Protein AF-A0A1Y3BIB4-F1 (afdb_monomer_lite)

InterPro domains:
  IPR004963 Pectinacetylesterase/NOTUM [PF03283] (4-116)
  IPR004963 Pectinacetylesterase/NOTUM [PTHR21562] (4-110)

Secondary structure (DSSP, 8-state):
-------HHHHHHSTT-GGGGGSHHHHGGG--S--EEE--TEEHHHHHHTTTTSTTS-HHHHHHHHHHHHHHHHHHTTT-SEEE--S-EES--TTSTTGGG-EETTEEHHHHHHHHHT-

Sequence (119 aa):
LWNSRVPESCAKHYPLEPWRCYFGYRLYPTLTTPLFVVQFQYDEFQLYMDGMANQAFNEMERIRYVRSLSKQMISTLTNVSAVFIPSCMAHILLTKLDWHKVSIQGITLPEAINCWEQT

pLDDT: mean 95.0, std 4.85,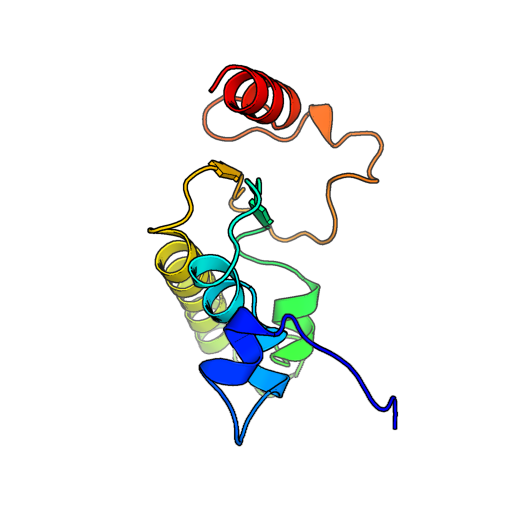 range [68.62, 98.44]

Organism: Euroglyphus maynei (NCBI:txid6958)

Foldseek 3Di:
DPPDDADPQLCVVVVPCSVLCVDCLSVVVSDPDQDAEEEELAEQVVCVVVVVVPPPDDPVRSVVVSVVSSVVVVVSCPPRPHYDYDHDHYHDQPPDPCSQVDDDPPQGPVNSVVVVVVD

Radius of gyration: 16.55 Å; chains: 1; bounding box: 45×39×42 Å

Structure (mmCIF, N/CA/C/O backbone):
data_AF-A0A1Y3BIB4-F1
#
_entry.id   AF-A0A1Y3BIB4-F1
#
loop_
_atom_site.group_PDB
_atom_site.id
_atom_site.type_symbol
_atom_site.label_atom_id
_atom_site.label_alt_id
_atom_site.label_comp_id
_atom_site.label_asym_id
_atom_site.label_entity_id
_atom_site.label_seq_id
_atom_site.pdbx_PDB_ins_code
_atom_site.Cartn_x
_atom_site.Cartn_y
_atom_site.Cartn_z
_atom_site.occupancy
_atom_site.B_iso_or_equiv
_atom_site.auth_seq_id
_atom_site.auth_comp_id
_atom_site.auth_asym_id
_atom_site.auth_atom_id
_atom_site.pdbx_PDB_model_num
ATOM 1 N N . LEU A 1 1 ? 11.590 -18.216 -13.211 1.00 80.38 1 LEU A N 1
ATOM 2 C CA . LEU A 1 1 ? 11.987 -18.798 -11.909 1.00 80.38 1 LEU A CA 1
ATOM 3 C C . LEU A 1 1 ? 10.837 -19.518 -11.194 1.00 80.38 1 LEU A C 1
ATOM 5 O O . LEU A 1 1 ? 11.060 -20.629 -10.749 1.00 80.38 1 LEU A O 1
ATOM 9 N N . TRP A 1 2 ? 9.628 -18.948 -11.088 1.00 91.38 2 TRP A N 1
ATOM 10 C CA . TRP A 1 2 ? 8.559 -19.528 -10.244 1.00 91.38 2 TRP A CA 1
ATOM 11 C C . TRP A 1 2 ? 7.373 -20.162 -10.988 1.00 91.38 2 TRP A C 1
ATOM 13 O O . TRP A 1 2 ? 6.490 -20.710 -10.341 1.00 91.38 2 TRP A O 1
ATOM 23 N N . ASN A 1 3 ? 7.336 -20.085 -12.326 1.00 90.50 3 ASN A N 1
ATOM 24 C CA . ASN A 1 3 ? 6.184 -20.499 -13.146 1.00 90.50 3 ASN A CA 1
ATOM 25 C C . ASN A 1 3 ? 4.843 -19.981 -12.581 1.00 90.50 3 ASN A C 1
ATOM 27 O O . ASN A 1 3 ? 3.883 -20.728 -12.385 1.00 90.50 3 ASN A O 1
ATOM 31 N N . SER A 1 4 ? 4.841 -18.698 -12.216 1.00 90.31 4 SER A N 1
ATOM 32 C CA . SER A 1 4 ? 3.800 -18.090 -11.401 1.00 90.31 4 SER A CA 1
ATOM 33 C C . SER A 1 4 ? 2.455 -18.036 -12.111 1.00 90.31 4 SER A C 1
ATOM 35 O O . SER A 1 4 ? 2.378 -17.816 -13.319 1.00 90.31 4 SER A O 1
ATOM 37 N N . ARG A 1 5 ? 1.386 -18.154 -11.326 1.00 94.25 5 ARG A N 1
ATOM 38 C CA . ARG A 1 5 ? 0.018 -17.891 -11.770 1.00 94.25 5 ARG A CA 1
ATOM 39 C C . ARG A 1 5 ? -0.483 -16.608 -11.124 1.00 94.25 5 ARG A C 1
ATOM 41 O O . ARG A 1 5 ? -0.180 -16.338 -9.965 1.00 94.25 5 ARG A O 1
ATOM 48 N N . VAL A 1 6 ? -1.258 -15.847 -11.881 1.00 96.75 6 VAL A N 1
ATOM 49 C CA . VAL A 1 6 ? -1.987 -14.662 -11.416 1.00 96.75 6 VAL A CA 1
ATOM 50 C C . VAL A 1 6 ? -3.484 -14.887 -11.665 1.00 96.75 6 VAL A C 1
ATOM 52 O O . VAL A 1 6 ? -3.823 -15.786 -12.443 1.00 96.75 6 VAL A O 1
ATOM 55 N N . PRO A 1 7 ? -4.390 -14.125 -11.028 1.00 97.56 7 PRO A N 1
ATOM 56 C CA . PRO A 1 7 ? -5.825 -14.267 -11.260 1.00 97.56 7 PRO A CA 1
ATOM 57 C C . PRO A 1 7 ? -6.181 -14.169 -12.745 1.00 97.56 7 PRO A C 1
ATOM 59 O O . PRO A 1 7 ? -5.717 -13.272 -13.450 1.00 97.56 7 PRO A O 1
ATOM 62 N N . GLU A 1 8 ? -7.004 -15.104 -13.220 1.00 97.19 8 GLU A N 1
ATOM 63 C CA . GLU A 1 8 ? -7.308 -15.256 -14.647 1.00 97.19 8 GLU A CA 1
ATOM 64 C C . GLU A 1 8 ? -7.981 -14.007 -15.232 1.00 97.19 8 GLU A C 1
ATOM 66 O O . GLU A 1 8 ? -7.663 -13.598 -16.349 1.00 97.19 8 GLU A O 1
ATOM 71 N N . SER A 1 9 ? -8.865 -13.363 -14.463 1.00 97.56 9 SER A N 1
ATOM 72 C CA . SER A 1 9 ? -9.520 -12.109 -14.851 1.00 97.56 9 SER A CA 1
ATOM 73 C C . SER A 1 9 ? -8.505 -11.000 -15.151 1.00 97.56 9 SER A C 1
ATOM 75 O O . SER A 1 9 ? -8.632 -10.310 -16.161 1.00 97.56 9 SER A O 1
ATOM 77 N N . CYS A 1 10 ? -7.452 -10.880 -14.338 1.00 98.12 10 CYS A N 1
ATOM 78 C CA . CYS A 1 10 ? -6.370 -9.928 -14.571 1.00 98.12 10 CYS A CA 1
ATOM 79 C C . CYS A 1 10 ? -5.450 -10.352 -15.722 1.00 98.12 10 CYS A C 1
ATOM 81 O O . CYS A 1 10 ? -5.094 -9.524 -16.562 1.00 98.12 10 CYS A O 1
ATOM 83 N N . ALA A 1 11 ? -5.106 -11.641 -15.819 1.00 97.44 11 ALA A N 1
ATOM 84 C CA . ALA A 1 11 ? -4.276 -12.156 -16.910 1.00 97.44 11 ALA A CA 1
ATOM 85 C C . ALA A 1 11 ? -4.909 -11.900 -18.287 1.00 97.44 11 ALA A C 1
ATOM 87 O O . ALA A 1 11 ? -4.209 -11.526 -19.224 1.00 97.44 11 ALA A O 1
ATOM 88 N N . LYS A 1 12 ? -6.237 -12.034 -18.404 1.00 97.19 12 LYS A N 1
ATOM 89 C CA . LYS A 1 12 ? -6.984 -11.710 -19.632 1.00 97.19 12 LYS A CA 1
ATOM 90 C C . LYS A 1 12 ? -6.882 -10.234 -20.017 1.00 97.19 12 LYS A C 1
ATOM 92 O O . LYS A 1 12 ? -6.918 -9.921 -21.202 1.00 97.19 12 LYS A O 1
ATOM 97 N N . HIS A 1 13 ? -6.733 -9.341 -19.039 1.00 97.25 13 HIS A N 1
ATOM 98 C CA . HIS A 1 13 ? -6.535 -7.912 -19.280 1.00 97.25 13 HIS A CA 1
ATOM 99 C C . HIS A 1 13 ? -5.093 -7.583 -19.711 1.00 97.25 13 HIS A C 1
ATOM 101 O O . HIS A 1 13 ? -4.871 -6.626 -20.449 1.00 97.25 13 HIS A O 1
ATOM 107 N N . TYR A 1 14 ? -4.117 -8.397 -19.292 1.00 96.94 14 TYR A N 1
ATOM 108 C CA . TYR A 1 14 ? -2.693 -8.234 -19.607 1.00 96.94 14 TYR A CA 1
ATOM 109 C C . TYR A 1 14 ? -2.073 -9.523 -20.182 1.00 96.94 14 TYR A C 1
ATOM 111 O O . TYR A 1 14 ? -1.150 -10.081 -19.582 1.00 96.94 14 TYR A O 1
ATOM 119 N N . PRO A 1 15 ? -2.525 -10.004 -21.356 1.00 96.00 15 PRO A N 1
ATOM 120 C CA . PRO A 1 15 ? -2.151 -11.327 -21.868 1.00 96.00 15 PRO A CA 1
ATOM 121 C C . PRO A 1 15 ? -0.653 -11.469 -22.165 1.00 96.00 15 PRO A C 1
ATOM 123 O O . PRO A 1 15 ? -0.095 -12.554 -22.031 1.00 96.00 15 PRO A O 1
ATOM 126 N N . LEU A 1 16 ? 0.010 -10.372 -22.542 1.00 97.19 16 LEU A N 1
ATOM 127 C CA . LEU A 1 16 ? 1.447 -10.340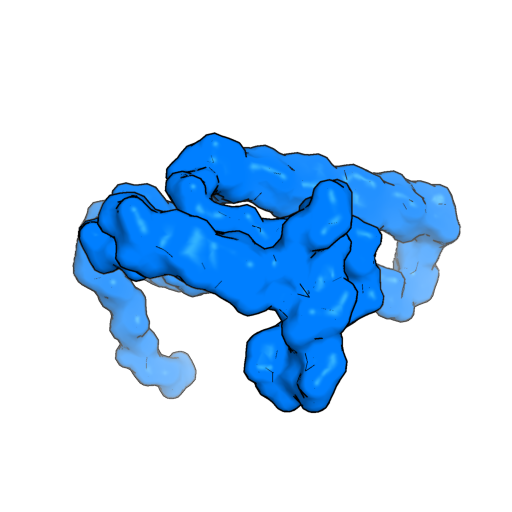 -22.838 1.00 97.19 16 LEU A CA 1
ATOM 128 C C . LEU A 1 16 ? 2.300 -9.927 -21.628 1.00 97.19 16 LEU A C 1
ATOM 130 O O . LEU A 1 16 ? 3.516 -10.100 -21.639 1.00 97.19 16 LEU A O 1
ATOM 134 N N . GLU A 1 17 ? 1.681 -9.378 -20.581 1.00 96.81 17 GLU A N 1
ATOM 135 C CA . GLU A 1 17 ? 2.367 -8.782 -19.431 1.00 96.81 17 GLU A CA 1
ATOM 136 C C . GLU A 1 17 ? 1.695 -9.177 -18.099 1.00 96.81 17 GLU A C 1
ATOM 138 O O . GLU A 1 17 ? 1.319 -8.306 -17.308 1.00 96.81 17 GLU A O 1
ATOM 143 N N . PRO A 1 18 ? 1.550 -10.482 -17.792 1.00 95.88 18 PRO A N 1
ATOM 144 C CA . PRO A 1 18 ? 0.817 -10.948 -16.609 1.00 95.88 18 PRO A CA 1
ATOM 145 C C . PRO A 1 18 ? 1.433 -10.472 -15.285 1.00 95.88 18 PRO A C 1
ATOM 147 O O . PRO A 1 18 ? 0.751 -10.413 -14.265 1.00 95.88 18 PRO A O 1
ATOM 150 N N . TRP A 1 19 ? 2.708 -10.070 -15.292 1.00 96.06 19 TRP A N 1
ATOM 151 C CA . TRP A 1 19 ? 3.381 -9.474 -14.138 1.00 96.06 19 TRP A CA 1
ATOM 152 C C . TRP A 1 19 ? 2.701 -8.183 -13.649 1.00 96.06 19 TRP A C 1
ATOM 154 O O . TRP A 1 19 ? 2.807 -7.826 -12.477 1.00 96.06 19 TRP A O 1
ATOM 164 N N . ARG A 1 20 ? 1.947 -7.489 -14.510 1.00 97.88 20 ARG A N 1
ATOM 165 C CA . ARG A 1 20 ? 1.172 -6.302 -14.121 1.00 97.88 20 ARG A CA 1
ATOM 166 C C . ARG A 1 20 ? 0.140 -6.609 -13.035 1.00 97.88 20 ARG A C 1
ATOM 168 O O . ARG A 1 20 ? -0.210 -5.713 -12.272 1.00 97.88 20 ARG A O 1
ATOM 175 N N . CYS A 1 21 ? -0.288 -7.864 -12.916 1.00 98.06 21 CYS A N 1
ATOM 176 C CA . CYS A 1 21 ? -1.230 -8.321 -11.898 1.00 98.06 21 CYS A CA 1
ATOM 177 C C . CYS A 1 21 ? -0.637 -8.417 -10.483 1.00 98.06 21 CYS A C 1
ATOM 179 O O . CYS A 1 21 ? -1.391 -8.623 -9.540 1.00 98.06 21 CYS A O 1
ATOM 181 N N . TYR A 1 22 ? 0.677 -8.234 -10.304 1.00 97.44 22 TYR A N 1
ATOM 182 C CA . TYR A 1 22 ? 1.282 -8.100 -8.970 1.00 97.44 22 TYR A CA 1
ATOM 183 C C . TYR A 1 22 ? 1.060 -6.718 -8.341 1.00 97.44 22 TYR A C 1
ATOM 185 O O . TYR A 1 22 ? 1.300 -6.539 -7.151 1.00 97.44 22 TYR A O 1
ATOM 193 N N . PHE A 1 23 ? 0.593 -5.738 -9.118 1.00 97.75 23 PHE A N 1
ATOM 194 C CA . PHE A 1 23 ? 0.337 -4.386 -8.635 1.00 97.75 23 PHE A CA 1
ATOM 195 C C . PHE A 1 23 ? -1.132 -4.236 -8.250 1.00 97.75 23 PHE A C 1
ATOM 197 O O . PHE A 1 23 ? -2.015 -4.344 -9.104 1.00 97.75 23 PHE A O 1
ATOM 204 N N . GLY A 1 24 ? -1.389 -3.931 -6.974 1.00 97.50 24 GLY A N 1
ATOM 205 C CA . GLY A 1 24 ? -2.740 -3.873 -6.406 1.00 97.50 24 GLY A CA 1
ATOM 206 C C . GLY A 1 24 ? -3.719 -3.033 -7.228 1.00 97.50 24 GLY A C 1
ATOM 207 O O . GLY A 1 24 ? -4.790 -3.517 -7.567 1.00 97.50 24 GLY A O 1
ATOM 208 N N . TYR A 1 25 ? -3.326 -1.832 -7.661 1.00 97.56 25 TYR A N 1
ATOM 209 C CA . TYR A 1 25 ? -4.191 -0.934 -8.443 1.00 97.56 25 TYR A CA 1
ATOM 210 C C . TYR A 1 25 ? -4.577 -1.463 -9.837 1.00 97.56 25 TYR A C 1
ATOM 212 O O . TYR A 1 25 ? -5.554 -1.005 -10.423 1.00 97.56 25 TYR A O 1
ATOM 220 N N . ARG A 1 26 ? -3.819 -2.422 -10.387 1.00 97.75 26 ARG A N 1
ATOM 221 C CA . ARG A 1 26 ? -4.145 -3.099 -11.655 1.00 97.75 26 ARG A CA 1
ATOM 222 C C . ARG A 1 26 ? -4.970 -4.354 -11.433 1.00 97.75 26 ARG A C 1
ATOM 224 O O . ARG A 1 26 ? -5.796 -4.688 -12.274 1.00 97.75 26 ARG A O 1
ATOM 231 N N . LEU A 1 27 ? -4.719 -5.042 -10.323 1.00 97.75 27 LEU A N 1
ATOM 232 C CA . LEU A 1 27 ? -5.426 -6.257 -9.954 1.00 97.75 27 LEU A CA 1
ATOM 233 C C . LEU A 1 27 ? -6.837 -5.957 -9.432 1.00 97.75 27 LEU A C 1
ATOM 235 O O . LEU A 1 27 ? -7.785 -6.619 -9.848 1.00 97.75 27 LEU A O 1
ATOM 239 N N . TYR A 1 28 ? -6.976 -4.956 -8.560 1.00 98.00 28 TYR A N 1
ATOM 240 C CA . TYR A 1 28 ? -8.199 -4.643 -7.818 1.00 98.00 28 TYR A CA 1
ATOM 241 C C . TYR A 1 28 ? -9.459 -4.552 -8.698 1.00 98.00 28 TYR A C 1
ATOM 243 O O . TYR A 1 28 ? -10.429 -5.232 -8.373 1.00 98.00 28 TYR A O 1
ATOM 251 N N . PRO A 1 29 ? -9.461 -3.852 -9.856 1.00 97.00 29 PRO A N 1
ATOM 252 C CA . PRO A 1 29 ? -10.657 -3.745 -10.702 1.00 97.00 29 PRO A CA 1
ATOM 253 C C . PRO A 1 29 ? -11.128 -5.071 -11.321 1.00 97.00 29 PRO A C 1
ATOM 255 O O . PRO A 1 29 ? -12.205 -5.131 -11.904 1.00 97.00 29 PRO A O 1
ATOM 258 N N . THR A 1 30 ? -10.306 -6.121 -11.255 1.00 97.31 30 THR A N 1
ATOM 259 C CA . THR A 1 30 ? -10.588 -7.440 -11.842 1.00 97.31 30 THR A CA 1
ATOM 260 C C . THR A 1 30 ? -11.042 -8.472 -10.807 1.00 97.31 30 THR A C 1
ATOM 262 O O . THR A 1 30 ? -11.342 -9.614 -11.173 1.00 97.31 30 THR A O 1
ATOM 265 N N . LEU A 1 31 ? -11.051 -8.101 -9.523 1.00 96.94 31 LEU A N 1
ATOM 266 C CA . LEU A 1 31 ? -11.473 -8.955 -8.418 1.00 96.94 31 LEU A CA 1
ATOM 267 C C . LEU A 1 31 ? -12.982 -8.831 -8.199 1.00 96.94 31 LEU A C 1
ATOM 269 O O . LEU A 1 31 ? -13.544 -7.743 -8.255 1.00 96.94 31 LEU A O 1
ATOM 273 N N . THR A 1 32 ? -13.630 -9.956 -7.913 1.00 95.81 32 THR A N 1
ATOM 274 C CA . THR A 1 32 ? -15.055 -10.009 -7.546 1.00 95.81 32 THR A CA 1
ATOM 275 C C . THR A 1 32 ? -15.265 -10.152 -6.043 1.00 95.81 32 THR A C 1
ATOM 277 O O . THR A 1 32 ? -16.335 -9.837 -5.536 1.00 95.81 32 THR A O 1
ATOM 280 N N . THR A 1 33 ? -14.259 -10.657 -5.327 1.00 96.00 33 THR A N 1
ATOM 281 C CA . THR A 1 33 ? -14.308 -10.819 -3.874 1.00 96.00 33 THR A CA 1
ATOM 282 C C . THR A 1 33 ? -14.140 -9.457 -3.200 1.00 96.00 33 THR A C 1
ATOM 284 O O . THR A 1 33 ? -13.190 -8.747 -3.544 1.00 96.00 33 THR A O 1
ATOM 287 N N . PRO A 1 34 ? -14.996 -9.101 -2.223 1.00 96.12 34 PRO A N 1
ATOM 288 C CA . PRO A 1 34 ? -14.792 -7.913 -1.404 1.00 96.12 34 PRO A CA 1
ATOM 289 C C . PRO A 1 34 ? -13.396 -7.914 -0.771 1.00 96.12 34 PRO A C 1
ATOM 291 O O . PRO A 1 34 ? -12.957 -8.924 -0.221 1.00 96.12 34 PRO A O 1
ATOM 294 N N . LEU A 1 35 ? -12.695 -6.784 -0.852 1.00 97.12 35 LEU A N 1
ATOM 295 C CA . LEU A 1 35 ? -11.334 -6.645 -0.342 1.00 97.12 35 LEU A CA 1
ATOM 296 C C . LEU A 1 35 ? -11.183 -5.327 0.415 1.00 97.12 35 LEU A C 1
ATOM 298 O O . LEU A 1 35 ? -11.396 -4.257 -0.156 1.00 97.12 35 LEU A O 1
ATOM 302 N N . PHE A 1 36 ? -10.747 -5.424 1.669 1.00 97.94 36 PHE A N 1
ATOM 303 C CA . PHE A 1 36 ? -10.322 -4.288 2.478 1.00 97.94 36 PHE A CA 1
ATOM 304 C C . PHE A 1 36 ? -8.817 -4.065 2.309 1.00 97.94 36 PHE A C 1
ATOM 306 O O . PHE A 1 36 ? -8.013 -4.957 2.590 1.00 97.94 36 PHE A O 1
ATOM 313 N N . VAL A 1 37 ? -8.415 -2.875 1.864 1.00 98.19 37 VAL A N 1
ATOM 314 C CA . VAL A 1 37 ? -7.004 -2.550 1.609 1.00 98.19 37 VAL A CA 1
ATOM 315 C C . VAL A 1 37 ? -6.411 -1.774 2.785 1.00 98.19 37 VAL A C 1
ATOM 317 O O . VAL A 1 37 ? -6.885 -0.696 3.131 1.00 98.19 37 VAL A O 1
ATOM 320 N N . VAL A 1 38 ? -5.333 -2.287 3.378 1.00 98.06 38 VAL A N 1
ATOM 321 C CA . VAL A 1 38 ? -4.541 -1.579 4.398 1.00 98.06 38 VAL A CA 1
ATOM 322 C C . VAL A 1 38 ? -3.186 -1.233 3.799 1.00 98.06 38 VAL A C 1
ATOM 324 O O . VAL A 1 38 ? -2.470 -2.131 3.363 1.00 98.06 38 VAL A O 1
ATOM 327 N N . GLN A 1 39 ? -2.826 0.050 3.771 1.00 98.06 39 GLN A N 1
ATOM 328 C CA . GLN A 1 39 ? -1.598 0.504 3.115 1.00 98.06 39 GLN A CA 1
ATOM 329 C C . GLN A 1 39 ? -1.050 1.773 3.772 1.00 98.06 39 GLN A C 1
ATOM 331 O O . GLN A 1 39 ? -1.796 2.704 4.031 1.00 98.06 39 GLN A O 1
ATOM 336 N N . PHE A 1 40 ? 0.258 1.874 3.999 1.00 98.00 40 PHE A N 1
ATOM 337 C CA . PHE A 1 40 ? 0.862 3.147 4.408 1.00 98.00 40 PHE A CA 1
ATOM 338 C C . PHE A 1 40 ? 1.068 4.057 3.194 1.00 98.00 40 PHE A C 1
ATOM 340 O O . PHE A 1 40 ? 1.510 3.591 2.141 1.00 98.00 40 PHE A O 1
ATOM 347 N N . GLN A 1 41 ? 0.805 5.362 3.344 1.00 97.62 41 GLN A N 1
ATOM 348 C CA . GLN A 1 41 ? 1.098 6.348 2.287 1.00 97.62 41 GLN A CA 1
ATOM 349 C C . GLN A 1 41 ? 2.590 6.408 1.932 1.00 97.62 41 GLN A C 1
ATOM 351 O O . GLN A 1 41 ? 2.938 6.750 0.803 1.00 97.62 41 GLN A O 1
ATOM 356 N N . TYR A 1 42 ? 3.453 6.076 2.896 1.00 96.69 42 TYR A N 1
ATOM 357 C CA . TYR A 1 42 ? 4.907 6.093 2.774 1.00 96.69 42 TYR A CA 1
ATOM 358 C C . TYR A 1 42 ? 5.486 4.746 3.230 1.00 96.69 42 TYR A C 1
ATOM 360 O O . TYR A 1 42 ? 6.257 4.688 4.183 1.00 96.69 42 TYR A O 1
ATOM 368 N N . ASP A 1 43 ? 5.067 3.648 2.599 1.00 97.50 43 ASP A N 1
ATOM 369 C CA . ASP A 1 43 ? 5.569 2.318 2.964 1.00 97.50 43 ASP A CA 1
ATOM 370 C C . ASP A 1 43 ? 7.098 2.226 2.818 1.00 97.50 43 ASP A C 1
ATOM 372 O O . ASP A 1 43 ? 7.665 2.602 1.788 1.00 97.50 43 ASP A O 1
ATOM 376 N N . GLU A 1 44 ? 7.770 1.744 3.865 1.00 95.69 44 GLU A N 1
ATOM 377 C CA . GLU A 1 44 ? 9.238 1.715 3.906 1.00 95.69 44 GLU A CA 1
ATOM 378 C C . GLU A 1 44 ? 9.830 0.771 2.858 1.00 95.69 44 GLU A C 1
ATOM 380 O O . GLU A 1 44 ? 10.897 1.061 2.314 1.00 95.69 44 GLU A O 1
ATOM 385 N N . PHE A 1 45 ? 9.146 -0.331 2.532 1.00 95.44 45 PHE A N 1
ATOM 386 C CA . PHE A 1 45 ? 9.619 -1.264 1.515 1.00 95.44 45 PHE A CA 1
ATOM 387 C C . PHE A 1 45 ? 9.481 -0.670 0.112 1.00 95.44 45 PHE A C 1
ATOM 389 O O . PHE A 1 45 ? 10.402 -0.800 -0.692 1.00 95.44 45 PHE A O 1
ATOM 396 N N . GLN A 1 46 ? 8.391 0.051 -0.169 1.00 96.00 46 GLN A N 1
ATOM 397 C CA . GLN A 1 46 ? 8.256 0.818 -1.413 1.00 96.00 46 GLN A CA 1
ATOM 398 C C . GLN A 1 46 ? 9.395 1.840 -1.549 1.00 96.00 46 GLN A C 1
ATOM 400 O O . GLN A 1 46 ? 10.116 1.828 -2.543 1.00 96.00 46 GLN A O 1
ATOM 405 N N . LEU A 1 47 ? 9.630 2.657 -0.516 1.00 94.25 47 LEU A N 1
ATOM 406 C CA . LEU A 1 47 ? 10.720 3.641 -0.502 1.00 94.25 47 LEU A CA 1
ATOM 407 C C . LEU A 1 47 ? 12.099 2.991 -0.698 1.00 94.25 47 LEU A C 1
ATOM 409 O O . LEU A 1 47 ? 12.941 3.523 -1.425 1.00 94.25 47 LEU A O 1
ATOM 413 N N . TYR A 1 48 ? 12.337 1.844 -0.061 1.00 92.94 48 TYR A N 1
ATOM 414 C CA . TYR A 1 48 ? 13.571 1.081 -0.218 1.00 92.94 48 TYR A CA 1
ATOM 415 C C . TYR A 1 48 ? 13.764 0.598 -1.661 1.00 92.94 48 TYR A C 1
ATOM 417 O O . TYR A 1 48 ? 14.827 0.828 -2.240 1.00 92.94 48 TYR A O 1
ATOM 425 N N . MET A 1 49 ? 12.735 -0.012 -2.258 1.00 93.75 49 MET A N 1
ATOM 426 C CA . MET A 1 49 ? 12.775 -0.510 -3.639 1.00 93.75 49 MET A CA 1
ATOM 427 C C . MET A 1 49 ? 12.913 0.612 -4.672 1.00 93.75 49 MET A C 1
ATOM 429 O O . MET A 1 49 ? 13.548 0.414 -5.706 1.00 93.75 49 MET A O 1
ATOM 433 N N . ASP A 1 50 ? 12.405 1.805 -4.363 1.00 92.56 50 ASP A N 1
ATOM 434 C CA . ASP A 1 50 ? 12.588 3.013 -5.175 1.00 92.56 50 ASP A CA 1
ATOM 435 C C . ASP A 1 50 ? 13.994 3.625 -5.039 1.00 92.56 50 ASP A C 1
ATOM 437 O O . ASP A 1 50 ? 14.313 4.639 -5.662 1.00 92.56 50 ASP A O 1
ATOM 441 N N . GLY A 1 51 ? 14.862 3.020 -4.222 1.00 90.00 51 GLY A N 1
ATOM 442 C CA . GLY A 1 51 ? 16.240 3.458 -4.038 1.00 90.00 51 GLY A CA 1
ATOM 443 C C . GLY A 1 51 ? 16.363 4.736 -3.215 1.00 90.00 51 GLY A C 1
ATOM 444 O O . GLY A 1 51 ? 17.375 5.426 -3.313 1.00 90.00 51 GLY A O 1
ATOM 445 N N . MET A 1 52 ? 15.375 5.067 -2.379 1.00 85.44 52 MET A N 1
ATOM 446 C CA . MET A 1 52 ? 15.390 6.305 -1.585 1.00 85.44 52 MET A CA 1
ATOM 447 C C . MET A 1 52 ? 16.491 6.344 -0.522 1.00 85.44 52 MET A C 1
ATOM 449 O O . MET A 1 52 ? 16.891 7.422 -0.080 1.00 85.44 52 MET A O 1
ATOM 453 N N . ALA A 1 53 ? 17.023 5.180 -0.145 1.00 75.56 53 ALA A N 1
ATOM 454 C CA . ALA A 1 53 ? 18.207 5.067 0.702 1.00 75.56 53 ALA A CA 1
ATOM 455 C C . ALA A 1 53 ? 19.516 5.418 -0.038 1.00 75.56 53 ALA A C 1
ATOM 457 O O . ALA A 1 53 ? 20.546 5.637 0.604 1.00 75.56 53 ALA A O 1
ATOM 458 N N . ASN A 1 54 ? 19.500 5.503 -1.374 1.00 78.00 54 ASN A N 1
ATOM 459 C CA . ASN A 1 54 ? 20.694 5.781 -2.165 1.00 78.00 54 ASN A CA 1
ATOM 460 C C . ASN A 1 54 ? 21.141 7.241 -1.999 1.00 78.00 54 ASN A C 1
ATOM 462 O O . ASN A 1 54 ? 20.345 8.185 -1.946 1.00 78.00 54 ASN A O 1
ATOM 466 N N . GLN A 1 55 ? 22.459 7.442 -1.965 1.00 68.62 55 GLN A N 1
ATOM 467 C CA . GLN A 1 55 ? 23.082 8.766 -1.835 1.00 68.62 55 GLN A CA 1
ATOM 468 C C . GLN A 1 55 ? 22.970 9.628 -3.105 1.00 68.62 55 GLN A C 1
ATOM 470 O O . GLN A 1 55 ? 23.338 10.796 -3.075 1.00 68.62 55 GLN A O 1
ATOM 475 N N . ALA A 1 56 ? 22.448 9.075 -4.205 1.00 78.56 56 ALA A N 1
ATOM 476 C CA . ALA A 1 56 ? 22.266 9.790 -5.468 1.00 78.56 56 ALA A CA 1
ATOM 477 C C . ALA A 1 56 ? 21.228 10.924 -5.383 1.00 78.56 56 ALA A C 1
ATOM 479 O O . ALA A 1 56 ? 21.311 11.873 -6.154 1.00 78.56 56 ALA A O 1
ATOM 480 N N . PHE A 1 57 ? 20.274 10.836 -4.450 1.00 83.56 57 PHE A N 1
ATOM 481 C CA . PHE A 1 57 ? 19.265 11.873 -4.243 1.00 83.56 57 PHE A CA 1
ATOM 482 C C . PHE A 1 57 ? 19.731 12.917 -3.233 1.00 83.56 57 PHE A C 1
ATOM 484 O O . PHE A 1 57 ? 20.074 12.573 -2.096 1.00 83.56 57 PHE A O 1
ATOM 491 N N . ASN A 1 58 ? 19.631 14.193 -3.604 1.00 89.69 58 ASN A N 1
ATOM 492 C CA . ASN A 1 58 ? 19.736 15.283 -2.637 1.00 89.69 58 ASN A CA 1
ATOM 493 C C . ASN A 1 58 ? 18.452 15.408 -1.791 1.00 89.69 58 ASN A C 1
ATOM 495 O O . ASN A 1 58 ? 17.404 14.842 -2.104 1.00 89.69 58 ASN A O 1
ATOM 499 N N . GLU A 1 59 ? 18.519 16.165 -0.696 1.00 90.38 59 GLU A N 1
ATOM 500 C CA . GLU A 1 59 ? 17.409 16.315 0.257 1.00 90.38 59 GLU A CA 1
ATOM 501 C C . GLU A 1 59 ? 16.111 16.819 -0.400 1.00 90.38 59 GLU A C 1
ATOM 503 O O . GLU A 1 59 ? 15.028 16.279 -0.164 1.00 90.38 59 GLU A O 1
ATOM 508 N N . MET A 1 60 ? 16.218 17.818 -1.277 1.00 92.25 60 MET A N 1
ATOM 509 C CA . MET A 1 60 ? 15.075 18.402 -1.981 1.00 92.25 60 MET A CA 1
ATOM 510 C C . MET A 1 60 ? 14.389 17.396 -2.909 1.00 92.25 60 MET A C 1
ATOM 512 O O . MET A 1 60 ? 13.159 17.351 -2.972 1.00 92.25 60 MET A O 1
ATOM 516 N N . GLU A 1 61 ? 15.159 16.575 -3.620 1.00 91.81 61 GLU A N 1
ATOM 517 C CA . GLU A 1 61 ? 14.623 15.485 -4.437 1.00 91.81 61 GLU A CA 1
ATOM 518 C C . GLU A 1 61 ? 13.926 14.438 -3.578 1.00 91.81 61 GLU A C 1
ATOM 520 O O . GLU A 1 61 ? 12.822 14.020 -3.927 1.00 91.81 61 GLU A O 1
ATOM 525 N N . ARG A 1 62 ? 14.504 14.085 -2.421 1.00 90.62 62 ARG A N 1
ATOM 526 C CA . ARG A 1 62 ? 13.884 13.127 -1.499 1.00 90.62 62 ARG A CA 1
ATOM 527 C C . ARG A 1 62 ? 12.532 13.623 -0.998 1.00 90.62 62 ARG A C 1
ATOM 529 O O . ARG A 1 62 ? 11.543 12.897 -1.068 1.00 90.62 62 ARG A O 1
ATOM 536 N N . ILE A 1 63 ? 12.463 14.880 -0.559 1.00 91.88 63 ILE A N 1
ATOM 537 C CA . ILE A 1 63 ? 11.215 15.499 -0.093 1.00 91.88 63 ILE A CA 1
ATOM 538 C C . ILE A 1 63 ? 10.180 15.548 -1.223 1.00 91.88 63 ILE A C 1
ATOM 540 O O . ILE A 1 63 ? 9.013 15.213 -1.006 1.00 91.88 63 ILE A O 1
ATOM 544 N N . ARG A 1 64 ? 10.581 15.943 -2.441 1.00 94.50 64 ARG A N 1
ATOM 545 C CA . ARG A 1 64 ? 9.672 15.952 -3.599 1.00 94.50 64 ARG A CA 1
ATOM 546 C C . ARG A 1 64 ? 9.157 14.553 -3.921 1.00 94.50 64 ARG A C 1
ATOM 548 O O . ARG A 1 64 ? 7.960 14.411 -4.172 1.00 94.50 64 ARG A O 1
ATOM 555 N N . TYR A 1 65 ? 10.025 13.546 -3.880 1.00 93.56 65 TYR A N 1
ATOM 556 C CA . TYR A 1 65 ? 9.653 12.162 -4.139 1.00 93.56 65 TYR A CA 1
ATOM 557 C C . TYR A 1 65 ? 8.640 11.651 -3.117 1.00 93.56 65 TYR A C 1
ATOM 559 O O . TYR A 1 65 ? 7.555 11.233 -3.505 1.00 93.56 65 TYR A O 1
ATOM 567 N N . VAL A 1 66 ? 8.931 11.778 -1.819 1.00 93.75 66 VAL A N 1
ATOM 568 C CA . VAL A 1 66 ? 8.035 11.330 -0.738 1.00 93.75 66 VAL A CA 1
ATOM 569 C C . VAL A 1 66 ? 6.658 11.990 -0.862 1.00 93.75 66 VAL A C 1
ATOM 571 O O . VAL A 1 66 ? 5.633 11.311 -0.808 1.00 93.75 66 VAL A O 1
ATOM 574 N N . ARG A 1 67 ? 6.607 13.303 -1.128 1.00 93.81 67 ARG A N 1
ATOM 575 C CA . ARG A 1 67 ? 5.335 14.017 -1.354 1.00 93.81 67 ARG A CA 1
ATOM 576 C C . ARG A 1 67 ? 4.598 13.533 -2.604 1.00 93.81 67 ARG A C 1
ATOM 578 O O . ARG A 1 67 ? 3.369 13.518 -2.614 1.00 93.81 67 ARG A O 1
ATOM 585 N N . SER A 1 68 ? 5.324 13.181 -3.662 1.00 95.94 68 SER A N 1
ATOM 586 C CA . SER A 1 68 ? 4.752 12.615 -4.887 1.00 95.94 68 SER A CA 1
ATOM 587 C C . SER A 1 68 ? 4.202 11.207 -4.656 1.00 95.94 68 SER A C 1
ATOM 589 O O . SER A 1 68 ? 3.105 10.902 -5.117 1.00 95.94 68 SER A O 1
ATOM 591 N N . LEU A 1 69 ? 4.921 10.378 -3.895 1.00 95.19 69 LEU A N 1
ATOM 592 C CA . LEU A 1 69 ? 4.537 9.006 -3.585 1.00 95.19 69 LEU A CA 1
ATOM 593 C C . LEU A 1 69 ? 3.183 8.952 -2.874 1.00 95.19 69 LEU A C 1
ATOM 595 O O . LEU A 1 69 ? 2.302 8.229 -3.325 1.00 95.19 69 LEU A O 1
ATOM 599 N N . SER A 1 70 ? 2.968 9.774 -1.838 1.00 96.31 70 SER A N 1
ATOM 600 C CA . SER A 1 70 ? 1.665 9.834 -1.151 1.00 96.31 70 SER A CA 1
ATOM 601 C C . SER A 1 70 ? 0.528 10.214 -2.106 1.00 96.31 70 SER A C 1
ATOM 603 O O . SER A 1 70 ? -0.509 9.550 -2.123 1.00 96.31 70 SER A O 1
ATOM 605 N N . LYS A 1 71 ? 0.730 11.218 -2.973 1.00 97.19 71 LYS A N 1
ATOM 606 C CA . LYS A 1 71 ? -0.281 11.618 -3.967 1.00 97.19 71 LYS A CA 1
ATOM 607 C C . LYS A 1 71 ? -0.615 10.488 -4.941 1.00 97.19 71 LYS A C 1
ATOM 609 O O . LYS A 1 71 ? -1.786 10.289 -5.251 1.00 97.19 71 LYS A O 1
ATOM 614 N N . GLN A 1 72 ? 0.399 9.766 -5.417 1.00 96.69 72 GLN A N 1
ATOM 615 C CA . GLN A 1 72 ? 0.219 8.619 -6.308 1.00 96.69 72 GLN A CA 1
ATOM 616 C C . GLN A 1 72 ? -0.471 7.454 -5.592 1.00 96.69 72 GLN A C 1
ATOM 618 O O . GLN A 1 72 ? -1.393 6.862 -6.138 1.00 96.69 72 GLN A O 1
ATOM 623 N N . MET A 1 73 ? -0.093 7.158 -4.348 1.00 96.94 73 MET A N 1
ATOM 624 C CA . MET A 1 73 ? -0.742 6.113 -3.558 1.00 96.94 73 MET A CA 1
ATOM 625 C C . MET A 1 73 ? -2.235 6.417 -3.383 1.00 96.94 73 MET A C 1
ATOM 627 O O . MET A 1 73 ? -3.079 5.588 -3.716 1.00 96.94 73 MET A O 1
ATOM 631 N N . ILE A 1 74 ? -2.573 7.636 -2.954 1.00 96.75 74 ILE A N 1
ATOM 632 C CA . ILE A 1 74 ? -3.966 8.072 -2.794 1.00 96.75 74 ILE A CA 1
ATOM 633 C C . ILE A 1 74 ? -4.727 7.986 -4.123 1.00 96.75 74 ILE A C 1
ATOM 635 O O . ILE A 1 74 ? -5.852 7.490 -4.143 1.00 96.75 74 ILE A O 1
ATOM 639 N N . SER A 1 75 ? -4.131 8.414 -5.244 1.00 97.62 75 SER A N 1
ATOM 640 C CA . SER A 1 75 ? -4.820 8.377 -6.540 1.00 97.62 75 SER A CA 1
ATOM 641 C C . SER A 1 75 ? -5.169 6.952 -6.978 1.00 97.62 75 SER A C 1
ATOM 643 O O . SER A 1 75 ? -6.259 6.733 -7.510 1.00 97.62 75 SER A O 1
ATOM 645 N N . THR A 1 76 ? -4.308 5.970 -6.686 1.00 97.75 76 THR A N 1
ATOM 646 C CA . THR A 1 76 ? -4.565 4.555 -7.006 1.00 97.75 76 THR A CA 1
ATOM 647 C C . THR A 1 76 ? -5.708 3.930 -6.206 1.00 97.75 76 THR A C 1
ATOM 649 O O . THR A 1 76 ? -6.251 2.908 -6.620 1.00 97.75 76 THR A O 1
ATOM 652 N N . LEU A 1 77 ? -6.092 4.546 -5.086 1.00 97.19 77 LEU A N 1
ATOM 653 C CA . LEU A 1 77 ? -7.096 4.029 -4.156 1.00 97.19 77 LEU A CA 1
ATOM 654 C C . LEU A 1 77 ? -8.456 4.731 -4.294 1.00 97.19 77 LEU A C 1
ATOM 656 O O . LEU A 1 77 ? -9.395 4.386 -3.588 1.00 97.19 77 LEU A O 1
ATOM 660 N N . THR A 1 78 ? -8.590 5.680 -5.225 1.00 93.62 78 THR A N 1
ATOM 661 C CA . THR A 1 78 ? -9.827 6.458 -5.448 1.00 93.62 78 THR A CA 1
ATOM 662 C C . THR A 1 78 ? -11.059 5.604 -5.763 1.00 93.62 78 THR A C 1
ATOM 664 O O . THR A 1 78 ? -12.161 5.980 -5.381 1.00 93.62 78 THR A O 1
ATOM 667 N N . ASN A 1 79 ? -10.873 4.449 -6.411 1.00 94.88 79 ASN A N 1
ATOM 668 C CA . ASN A 1 79 ? -11.943 3.507 -6.761 1.00 94.88 79 ASN A CA 1
ATOM 669 C C . ASN A 1 79 ? -11.950 2.245 -5.877 1.00 94.88 79 ASN A C 1
ATOM 671 O O . ASN A 1 79 ? -12.525 1.227 -6.261 1.00 94.88 79 ASN A O 1
ATOM 675 N N . VAL A 1 80 ? -11.282 2.283 -4.722 1.00 97.25 80 VAL A N 1
ATOM 676 C CA . VAL A 1 80 ? -11.292 1.190 -3.744 1.00 97.25 80 VAL A CA 1
ATOM 677 C C . VAL A 1 80 ? -12.396 1.452 -2.726 1.00 97.25 80 VAL A C 1
ATOM 679 O O . VAL A 1 80 ? -12.416 2.500 -2.088 1.00 97.25 80 VAL A O 1
ATOM 682 N N . SER A 1 81 ? -13.318 0.502 -2.574 1.00 95.81 81 SER A N 1
ATOM 683 C CA . SER A 1 81 ? -14.516 0.671 -1.740 1.00 95.81 81 SER A CA 1
ATOM 684 C C . SER A 1 81 ? -14.231 0.671 -0.236 1.00 95.81 81 SER A C 1
ATOM 686 O O . SER A 1 81 ? -14.914 1.365 0.511 1.00 95.81 81 SER A O 1
ATOM 688 N N . ALA A 1 82 ? -13.227 -0.086 0.212 1.00 97.81 82 ALA A N 1
ATOM 689 C CA . ALA A 1 82 ? -12.845 -0.198 1.616 1.00 97.81 82 ALA A CA 1
ATOM 690 C C . ALA A 1 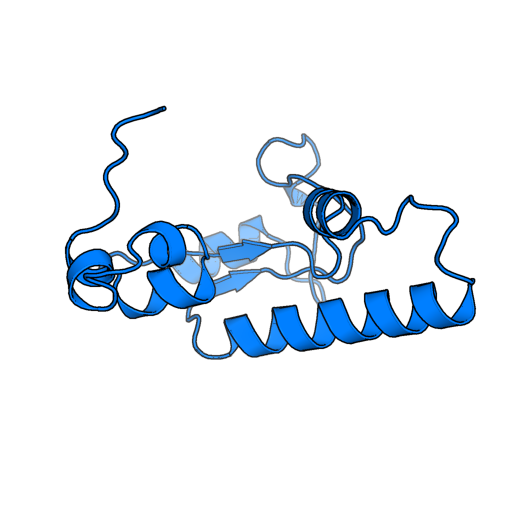82 ? -11.321 -0.100 1.758 1.00 97.81 82 ALA A C 1
ATOM 692 O O . ALA A 1 82 ? -10.578 -0.966 1.287 1.00 97.81 82 ALA A O 1
ATOM 693 N N . VAL A 1 83 ? -10.846 0.977 2.386 1.00 97.75 83 VAL A N 1
ATOM 694 C CA . VAL A 1 83 ? -9.415 1.266 2.518 1.00 97.75 83 VAL A CA 1
ATOM 695 C C . VAL A 1 83 ? -9.090 1.965 3.835 1.00 97.75 83 VAL A C 1
ATOM 697 O O . VAL A 1 83 ? -9.823 2.838 4.293 1.00 97.75 83 VAL A O 1
ATOM 700 N N . PHE A 1 84 ? -7.945 1.617 4.417 1.00 98.25 84 PHE A N 1
ATOM 701 C CA . PHE A 1 84 ? -7.358 2.290 5.570 1.00 98.25 84 PHE A CA 1
ATOM 702 C C . PHE A 1 84 ? -5.908 2.669 5.253 1.00 98.25 84 PHE A C 1
ATOM 704 O O . PHE A 1 84 ? -5.037 1.801 5.147 1.00 98.25 84 PHE A O 1
ATOM 711 N N . ILE A 1 85 ? -5.662 3.973 5.067 1.00 97.69 85 ILE A N 1
ATOM 712 C CA . ILE A 1 85 ? -4.401 4.489 4.514 1.00 97.69 85 ILE A CA 1
ATOM 713 C C . ILE A 1 85 ? -3.708 5.571 5.375 1.00 97.69 85 ILE A C 1
ATOM 715 O O . ILE A 1 85 ? -3.684 6.758 5.024 1.00 97.69 85 ILE A O 1
ATOM 719 N N . PRO A 1 86 ? -3.123 5.201 6.528 1.00 97.69 86 PRO A N 1
ATOM 720 C CA . PRO A 1 86 ? -2.490 6.162 7.426 1.00 97.69 86 PRO A CA 1
ATOM 721 C C . PRO A 1 86 ? -1.289 6.871 6.774 1.00 97.69 86 PRO A C 1
ATOM 723 O O . PRO A 1 86 ? -0.495 6.279 6.036 1.00 97.69 86 PRO A O 1
ATOM 726 N N . SER A 1 87 ? -1.135 8.162 7.081 1.00 96.94 87 SER A N 1
ATOM 727 C CA . SER A 1 87 ? -0.048 9.029 6.596 1.00 96.94 87 SER A CA 1
ATOM 728 C C . SER A 1 87 ? 1.249 8.830 7.400 1.00 96.94 87 SER A C 1
ATOM 730 O O . SER A 1 87 ? 1.832 9.791 7.904 1.00 96.94 87 SER A O 1
ATOM 732 N N . CYS A 1 88 ? 1.691 7.581 7.548 1.00 95.38 88 CYS A N 1
ATOM 733 C CA . CYS A 1 88 ? 2.880 7.202 8.317 1.00 95.38 88 CYS A CA 1
ATOM 734 C C . CYS A 1 88 ? 3.955 6.594 7.408 1.00 95.38 88 CYS A C 1
ATOM 736 O O . CYS A 1 88 ? 3.627 5.983 6.389 1.00 95.38 88 CYS A O 1
ATOM 738 N N . MET A 1 89 ? 5.223 6.749 7.801 1.00 95.25 89 MET A N 1
ATOM 739 C CA . MET A 1 89 ? 6.335 5.956 7.276 1.00 95.25 89 MET A CA 1
ATOM 740 C C . MET A 1 89 ? 6.498 4.732 8.171 1.00 95.25 89 MET A C 1
ATOM 742 O O . MET A 1 89 ? 6.872 4.870 9.332 1.00 95.25 89 MET A O 1
ATOM 746 N N . ALA A 1 90 ? 6.093 3.575 7.665 1.00 95.38 90 ALA A N 1
ATOM 747 C CA . ALA A 1 90 ? 6.112 2.308 8.384 1.00 95.38 90 ALA A CA 1
ATOM 748 C C . ALA A 1 90 ? 5.978 1.151 7.388 1.00 95.38 90 ALA A C 1
ATOM 750 O O . ALA A 1 90 ? 5.663 1.360 6.214 1.00 95.38 90 ALA A O 1
ATOM 751 N N . HIS A 1 91 ? 6.170 -0.074 7.865 1.00 96.38 91 HIS A N 1
ATOM 752 C CA . HIS A 1 91 ? 5.950 -1.284 7.085 1.00 96.38 91 HIS A CA 1
ATOM 753 C C . HIS A 1 91 ? 5.300 -2.374 7.941 1.00 96.38 91 HIS A C 1
ATOM 755 O O . HIS A 1 91 ? 5.754 -2.654 9.055 1.00 96.38 91 HIS A O 1
ATOM 761 N N . ILE A 1 92 ? 4.258 -3.006 7.382 1.00 93.31 92 ILE A N 1
ATOM 762 C CA . ILE A 1 92 ? 3.407 -4.033 8.010 1.00 93.31 92 ILE A CA 1
ATOM 763 C C . ILE A 1 92 ? 2.631 -3.511 9.235 1.00 93.31 92 ILE A C 1
ATOM 765 O O . ILE A 1 92 ? 3.203 -2.979 10.181 1.00 93.31 92 ILE A O 1
ATOM 769 N N . LEU A 1 93 ? 1.310 -3.725 9.251 1.00 94.81 93 LEU A N 1
ATOM 770 C CA . LEU A 1 93 ? 0.435 -3.293 10.351 1.00 94.81 93 LEU A CA 1
ATOM 771 C C . LEU A 1 93 ? -0.230 -4.461 11.092 1.00 94.81 93 LEU A C 1
ATOM 773 O O . LEU A 1 93 ? -0.073 -4.585 12.299 1.00 94.81 93 LEU A O 1
ATOM 777 N N . LEU A 1 94 ? -0.927 -5.347 10.375 1.00 93.19 94 LEU A N 1
ATOM 778 C CA . LEU A 1 94 ? -1.832 -6.353 10.962 1.00 93.19 94 LEU A CA 1
ATOM 779 C C . LEU A 1 94 ? -1.170 -7.380 11.899 1.00 93.19 94 LEU A C 1
ATOM 781 O O . LEU A 1 94 ? -1.864 -8.035 12.668 1.00 93.19 94 LEU A O 1
ATOM 785 N N . THR A 1 95 ? 0.153 -7.537 11.853 1.00 94.06 95 THR A N 1
ATOM 786 C CA . THR A 1 95 ? 0.897 -8.469 12.720 1.00 94.06 95 THR A CA 1
ATOM 787 C C . THR A 1 95 ? 1.574 -7.786 13.914 1.00 94.06 95 THR A C 1
ATOM 789 O O . THR A 1 95 ? 2.239 -8.453 14.707 1.00 94.06 95 THR A O 1
ATOM 792 N N . LYS A 1 96 ? 1.439 -6.461 14.061 1.00 95.19 96 LYS A N 1
ATOM 793 C CA . LYS A 1 96 ? 2.017 -5.686 15.170 1.00 95.19 96 LYS A CA 1
ATOM 794 C C . LYS A 1 96 ? 1.107 -5.756 16.396 1.00 95.19 96 LYS A C 1
ATOM 796 O O . LYS A 1 96 ? -0.107 -5.706 16.259 1.00 95.19 96 LYS A O 1
ATOM 801 N N . LEU A 1 97 ? 1.671 -5.817 17.604 1.00 95.75 97 LEU A N 1
ATOM 802 C CA . LEU A 1 97 ? 0.886 -5.903 18.851 1.00 95.75 97 LEU A CA 1
ATOM 803 C C . LEU A 1 97 ? -0.038 -4.692 19.066 1.00 95.75 97 LEU A C 1
ATOM 805 O O . LEU A 1 97 ? -1.118 -4.809 19.640 1.00 95.75 97 LEU A O 1
ATOM 809 N N . ASP A 1 98 ? 0.378 -3.524 18.596 1.00 95.94 98 ASP A N 1
ATOM 810 C CA . ASP A 1 98 ? -0.288 -2.236 18.756 1.00 95.94 98 ASP A CA 1
ATOM 811 C C . ASP A 1 98 ? -1.094 -1.799 17.524 1.00 95.94 98 ASP A C 1
ATOM 813 O O . ASP A 1 98 ? -1.541 -0.654 17.465 1.00 95.94 98 ASP A O 1
ATOM 817 N N . TRP A 1 99 ? -1.351 -2.704 16.571 1.00 96.75 99 TRP A N 1
ATOM 818 C CA . TRP A 1 99 ? -2.104 -2.404 15.344 1.00 96.75 99 TRP A CA 1
ATOM 819 C C . TRP A 1 99 ? -3.469 -1.747 15.607 1.00 96.75 99 TRP A C 1
ATOM 821 O O . TRP A 1 99 ? -3.900 -0.870 14.862 1.00 96.75 99 TRP A O 1
ATOM 831 N N . HIS A 1 100 ? -4.109 -2.126 16.716 1.00 96.81 100 HIS A N 1
ATOM 832 C CA . HIS A 1 100 ? -5.395 -1.613 17.184 1.00 96.81 100 HIS A CA 1
ATOM 833 C C . HIS A 1 100 ? -5.377 -0.130 17.589 1.00 96.81 100 HIS A C 1
ATOM 835 O O . HIS A 1 100 ? -6.435 0.466 17.755 1.00 96.81 100 HIS A O 1
ATOM 841 N N . LYS A 1 101 ? -4.196 0.473 17.767 1.00 97.06 101 LYS A N 1
ATOM 842 C CA . LYS A 1 101 ? -4.044 1.881 18.169 1.00 97.06 101 LYS A CA 1
ATOM 843 C C . LYS A 1 101 ? -3.925 2.833 16.983 1.00 97.06 101 LYS A C 1
ATOM 845 O O . LYS A 1 101 ? -4.083 4.041 17.155 1.00 97.06 101 LYS A O 1
ATOM 850 N N . VAL A 1 102 ? -3.610 2.322 15.792 1.00 97.69 102 VAL A N 1
ATOM 851 C CA . VAL A 1 102 ? -3.453 3.162 14.602 1.00 97.69 102 VAL A CA 1
ATOM 852 C C . VAL A 1 102 ? -4.823 3.673 14.178 1.00 97.69 102 VAL A C 1
ATOM 854 O O . VAL A 1 102 ? -5.746 2.885 13.976 1.00 97.69 102 VAL A O 1
ATOM 857 N N . SER A 1 103 ? -4.942 4.993 14.037 1.00 97.94 103 SER A N 1
ATOM 858 C CA . SER A 1 103 ? -6.191 5.663 13.687 1.00 97.94 103 SER A CA 1
ATOM 859 C C . SER A 1 103 ? -6.014 6.708 12.590 1.00 97.94 103 SER A C 1
ATOM 861 O O . SER A 1 103 ? -4.942 7.290 12.412 1.00 97.94 103 SER A O 1
ATOM 863 N N . ILE A 1 104 ? -7.094 6.947 11.851 1.00 98.00 104 ILE A N 1
ATOM 864 C CA . ILE A 1 104 ? -7.233 8.030 10.879 1.00 98.00 104 ILE A CA 1
ATOM 865 C C . ILE A 1 104 ? -8.437 8.850 11.324 1.00 98.00 104 ILE A C 1
ATOM 867 O O . ILE A 1 104 ? -9.538 8.321 11.428 1.00 98.00 104 ILE A O 1
ATOM 871 N N . GLN A 1 105 ? -8.219 10.134 11.621 1.00 96.75 105 GLN A N 1
ATOM 872 C CA . GLN A 1 105 ? -9.278 11.038 12.095 1.00 96.75 105 GLN A CA 1
ATOM 8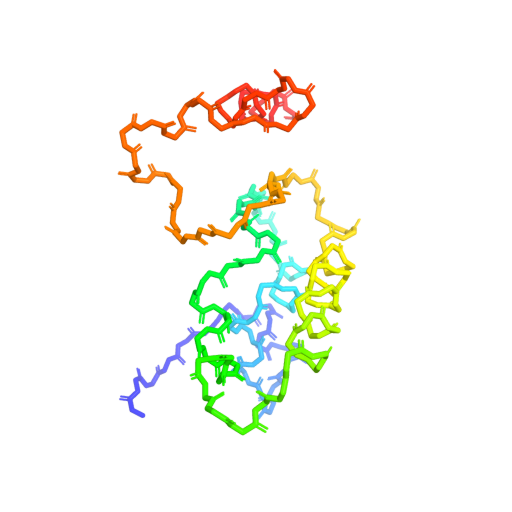73 C C . GLN A 1 105 ? -10.061 10.478 13.304 1.00 96.75 105 GLN A C 1
ATOM 875 O O . GLN A 1 105 ? -11.269 10.652 13.410 1.00 96.75 105 GLN A O 1
ATOM 880 N N . GLY A 1 106 ? -9.365 9.792 14.216 1.00 97.44 106 GLY A N 1
ATOM 881 C CA . GLY A 1 106 ? -9.960 9.203 15.419 1.00 97.44 106 GLY A CA 1
ATOM 882 C C . GLY A 1 106 ? -10.603 7.826 15.227 1.0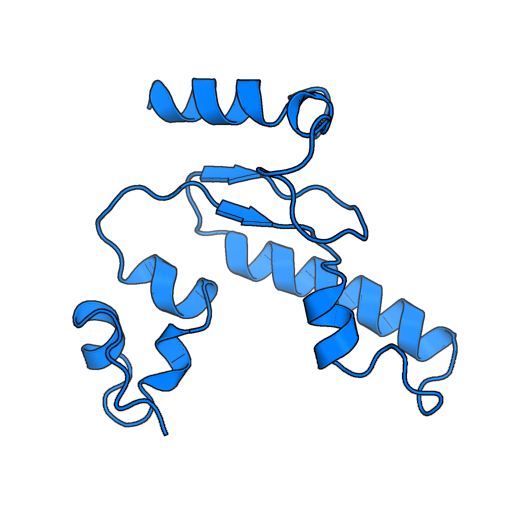0 97.44 106 GLY A C 1
ATOM 883 O O . GLY A 1 106 ? -10.927 7.204 16.229 1.00 97.44 106 GLY A O 1
AT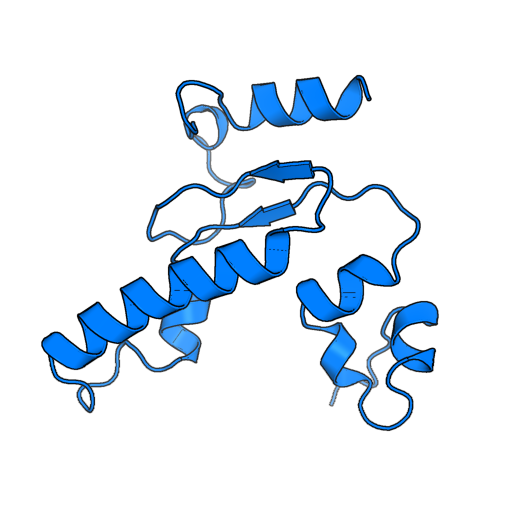OM 884 N N . ILE A 1 107 ? -10.725 7.319 13.994 1.00 98.38 107 ILE A N 1
ATOM 885 C CA . ILE A 1 107 ? -11.227 5.965 13.712 1.00 98.38 107 ILE A CA 1
ATOM 886 C C . ILE A 1 107 ? -10.055 4.992 13.627 1.00 98.38 107 ILE A C 1
ATOM 888 O O . ILE A 1 107 ? -9.154 5.168 12.802 1.00 98.38 107 ILE A O 1
ATOM 892 N N . THR A 1 108 ? -10.047 3.975 14.480 1.00 98.44 108 THR A N 1
ATOM 893 C CA . THR A 1 108 ? -9.015 2.932 14.509 1.00 98.44 108 THR A CA 1
ATOM 894 C C . THR A 1 108 ? -9.204 1.905 13.387 1.00 98.44 108 THR A C 1
ATOM 896 O O . THR A 1 108 ? -10.295 1.747 12.838 1.00 98.44 108 THR A O 1
ATOM 899 N N . LEU A 1 109 ? -8.143 1.167 13.038 1.00 98.19 109 LEU A N 1
ATOM 900 C CA . LEU A 1 109 ? -8.246 0.092 12.042 1.00 98.19 109 LEU A CA 1
ATOM 901 C C . LEU A 1 109 ? -9.277 -1.001 12.425 1.00 98.19 109 LEU A C 1
ATOM 903 O O . LEU A 1 109 ? -10.061 -1.373 11.552 1.00 98.19 109 LEU A O 1
ATOM 907 N N . PRO A 1 110 ? -9.355 -1.499 13.680 1.00 98.19 110 PRO A N 1
ATOM 908 C CA . PRO A 1 110 ? -10.414 -2.429 14.081 1.00 98.19 110 PRO A CA 1
ATOM 909 C C . PRO A 1 110 ? -11.826 -1.866 13.892 1.00 98.19 110 PRO A C 1
ATOM 911 O O . PRO A 1 110 ? -12.697 -2.577 13.398 1.00 98.19 110 PRO A O 1
ATOM 914 N N . GLU A 1 111 ? -12.056 -0.594 14.236 1.00 98.44 111 GLU A N 1
ATOM 915 C CA . GLU A 1 111 ? -13.355 0.057 14.021 1.00 98.44 111 GLU A CA 1
ATOM 916 C C . GLU A 1 111 ? -13.690 0.145 12.529 1.00 98.44 111 GLU A C 1
ATOM 918 O O . GLU A 1 111 ? -14.804 -0.187 12.136 1.00 98.44 111 GLU A O 1
ATOM 923 N N . ALA A 1 112 ? -12.723 0.512 11.683 1.00 98.31 112 ALA A N 1
ATOM 924 C CA . ALA A 1 112 ? -12.917 0.568 10.236 1.00 98.31 112 ALA A CA 1
ATOM 925 C C . ALA A 1 112 ? -13.241 -0.810 9.626 1.00 98.31 112 ALA A C 1
ATOM 927 O O . ALA A 1 112 ? -14.112 -0.905 8.762 1.00 98.31 112 ALA A O 1
ATOM 928 N N . ILE A 1 113 ? -12.582 -1.878 10.090 1.00 98.00 113 ILE A N 1
ATOM 929 C CA . ILE A 1 113 ? -12.887 -3.258 9.673 1.00 98.00 113 ILE A CA 1
ATOM 930 C C . ILE A 1 113 ? -14.290 -3.661 10.137 1.00 98.00 113 ILE A C 1
ATOM 932 O O . ILE A 1 113 ? -15.045 -4.226 9.353 1.00 98.00 113 ILE A O 1
ATOM 936 N N . ASN A 1 114 ? -14.664 -3.335 11.377 1.00 98.06 114 ASN A N 1
ATOM 937 C CA . ASN A 1 114 ? -16.003 -3.606 11.897 1.00 98.06 114 ASN A CA 1
ATOM 938 C C . ASN A 1 114 ? -17.093 -2.874 11.093 1.00 98.06 114 ASN A C 1
ATOM 940 O O . ASN A 1 114 ? -18.141 -3.449 10.825 1.00 98.06 114 ASN A O 1
ATOM 944 N N . CYS A 1 115 ? -16.841 -1.635 10.660 1.00 97.81 115 CYS A N 1
ATOM 945 C CA . CYS A 1 115 ? -17.742 -0.917 9.757 1.00 97.81 115 CYS A CA 1
ATOM 946 C C . CYS A 1 115 ? -17.863 -1.607 8.390 1.00 97.81 115 CYS A C 1
ATOM 948 O O . CYS A 1 115 ? -18.954 -1.656 7.835 1.00 97.81 115 CYS A O 1
ATOM 950 N N . TRP A 1 116 ? -16.763 -2.139 7.847 1.00 98.06 116 TRP A N 1
ATOM 951 C CA . TRP A 1 116 ? -16.772 -2.862 6.571 1.00 98.06 116 TRP A CA 1
ATOM 952 C C . TRP A 1 116 ? -17.526 -4.196 6.643 1.00 98.06 116 TRP A C 1
ATOM 954 O O . TRP A 1 116 ? -18.271 -4.519 5.725 1.00 98.06 116 TRP A O 1
ATOM 964 N N . GLU A 1 117 ? -17.398 -4.940 7.740 1.00 96.88 117 GLU A N 1
ATOM 965 C CA . GLU A 1 117 ? -18.165 -6.176 7.985 1.00 96.88 117 GLU A CA 1
ATOM 966 C C . GLU A 1 117 ? -19.687 -5.955 7.962 1.00 96.88 117 GLU A C 1
ATOM 968 O O . GLU A 1 117 ? -20.441 -6.866 7.641 1.00 96.88 117 GLU A O 1
ATOM 973 N N . GLN A 1 118 ? -20.145 -4.742 8.271 1.00 95.38 118 GLN A N 1
ATOM 974 C CA . GLN A 1 118 ? -21.565 -4.386 8.314 1.00 95.38 118 GLN A CA 1
ATOM 975 C C . GLN A 1 118 ? -22.113 -3.848 6.975 1.00 95.38 118 GLN A C 1
ATOM 977 O O . GLN A 1 118 ? -23.251 -3.373 6.949 1.00 95.38 118 GLN A O 1
ATOM 982 N N . THR A 1 119 ? -21.314 -3.873 5.896 1.00 86.75 119 THR A N 1
ATOM 983 C CA . THR A 1 119 ? -21.719 -3.417 4.545 1.00 86.75 119 THR A CA 1
ATOM 984 C C . THR A 1 119 ? -22.408 -4.474 3.690 1.00 86.75 119 THR A C 1
ATOM 986 O O . THR A 1 119 ? -22.361 -5.673 4.039 1.00 86.75 119 THR A O 1
#